Protein AF-A0AAU0UTW0-F1 (afdb_monomer_lite)

Organism: NCBI:txid3039180

Foldseek 3Di:
DDPVVVVVVVVVVVVVVVVVVVQQDQPPVRDHGDDQDVLNVDDPVVVCVVVVDDPDDDDPLVDQDEPVVLVVDDLVVNLVSLLSVVVVHDLVVNCVRNVHDSVVNVVSCVVSVPDDDPPDDPPPPPDDDDDDDDDDPDDDDDDDDDDDPVVVVVVVVVVVVVDDPPDDDDDDDDDDDDPDD

pLDDT: mean 76.15, std 16.07, range [36.94, 94.69]

Radius of gyration: 33.76 Å; chains: 1; bounding box: 86×55×68 Å

Structure (mmCIF, N/CA/C/O backbone):
data_AF-A0AAU0UTW0-F1
#
_entry.id   AF-A0AAU0UTW0-F1
#
loop_
_atom_site.group_PDB
_atom_site.id
_atom_site.type_symbol
_atom_site.label_atom_id
_atom_site.label_alt_id
_atom_site.label_comp_id
_atom_site.label_asym_id
_atom_site.label_entity_id
_atom_site.label_seq_id
_atom_site.pdbx_PDB_ins_code
_atom_site.Cartn_x
_atom_site.Cartn_y
_atom_site.Cartn_z
_atom_site.occupancy
_atom_site.B_iso_or_equiv
_atom_site.auth_seq_id
_atom_site.auth_comp_id
_atom_site.auth_asym_id
_atom_site.auth_atom_id
_atom_site.pdbx_PDB_model_num
ATOM 1 N N . MET A 1 1 ? -34.713 36.778 8.017 1.00 54.28 1 MET A N 1
ATOM 2 C CA . MET A 1 1 ? -33.817 35.599 7.998 1.00 54.28 1 MET A CA 1
ATOM 3 C C . MET A 1 1 ? -34.245 34.704 6.848 1.00 54.28 1 MET A C 1
ATOM 5 O O . MET A 1 1 ? -35.444 34.527 6.689 1.00 54.28 1 MET A O 1
ATOM 9 N N . ASN A 1 2 ? -33.304 34.185 6.053 1.00 85.81 2 ASN A N 1
ATOM 10 C CA . ASN A 1 2 ? -33.604 33.219 4.990 1.00 85.81 2 ASN A CA 1
ATOM 11 C C . ASN A 1 2 ? -34.087 31.892 5.595 1.00 85.81 2 ASN A C 1
ATOM 13 O O . ASN A 1 2 ? -33.495 31.402 6.556 1.00 85.81 2 ASN A O 1
ATOM 17 N N . GLU A 1 3 ? -35.125 31.301 5.005 1.00 88.44 3 GLU A N 1
ATOM 18 C CA . GLU A 1 3 ? -35.745 30.040 5.442 1.00 88.44 3 GLU A CA 1
ATOM 19 C C . GLU A 1 3 ? -34.727 28.892 5.557 1.00 88.44 3 GLU A C 1
ATOM 21 O O . GLU A 1 3 ? -34.717 28.146 6.534 1.00 88.44 3 GLU A O 1
ATOM 26 N N . VAL A 1 4 ? -33.772 28.836 4.625 1.00 86.38 4 VAL A N 1
ATOM 27 C CA . VAL A 1 4 ? -32.667 27.862 4.621 1.00 86.38 4 VAL A CA 1
ATOM 28 C C . VAL A 1 4 ? -31.796 27.973 5.875 1.00 86.38 4 VAL A C 1
ATOM 30 O O . VAL A 1 4 ? -31.405 26.966 6.463 1.00 86.38 4 VAL A O 1
ATOM 33 N N . GLN A 1 5 ? -31.502 29.198 6.310 1.00 88.44 5 GLN A N 1
ATOM 34 C CA . GLN A 1 5 ? -30.647 29.440 7.469 1.00 88.44 5 GLN A CA 1
ATOM 35 C C . GLN A 1 5 ? -31.369 29.094 8.774 1.00 88.44 5 GLN A C 1
ATOM 37 O O . GLN A 1 5 ? -30.766 28.519 9.676 1.00 88.44 5 GLN A O 1
ATOM 42 N N . TYR A 1 6 ? -32.677 29.355 8.833 1.00 92.94 6 TYR A N 1
ATOM 43 C CA . TYR A 1 6 ? -33.523 28.936 9.946 1.00 92.94 6 TYR A CA 1
ATOM 44 C C . TYR A 1 6 ? -33.561 27.407 10.085 1.00 92.94 6 TYR A C 1
ATOM 46 O O . TYR A 1 6 ? -33.293 26.890 11.168 1.00 92.94 6 TYR A O 1
ATOM 54 N N . ILE A 1 7 ? -33.809 26.680 8.990 1.00 90.44 7 ILE A N 1
ATOM 55 C CA . ILE A 1 7 ? -33.834 25.207 8.987 1.00 90.44 7 ILE A CA 1
ATOM 56 C C . ILE A 1 7 ? -32.478 24.632 9.421 1.00 90.44 7 ILE A C 1
ATOM 58 O O . ILE A 1 7 ? -32.428 23.716 10.241 1.00 90.44 7 ILE A O 1
ATOM 62 N N . PHE A 1 8 ? -31.372 25.192 8.927 1.00 92.25 8 PHE A N 1
ATOM 63 C CA . PHE A 1 8 ? -30.024 24.754 9.293 1.00 92.25 8 PHE A CA 1
ATOM 64 C C . PHE A 1 8 ? -29.712 24.972 10.783 1.00 92.25 8 PHE A C 1
ATOM 66 O O . PHE A 1 8 ? -29.188 24.083 11.456 1.00 92.25 8 PHE A O 1
ATOM 73 N N . GLU A 1 9 ? -30.066 26.135 11.333 1.00 94.31 9 GLU A N 1
ATOM 74 C CA . GLU A 1 9 ? -29.887 26.417 12.759 1.00 94.31 9 GLU A CA 1
ATOM 75 C C . GLU A 1 9 ? -30.775 25.535 13.646 1.00 94.31 9 GLU A C 1
ATOM 77 O O . GLU A 1 9 ? -30.350 25.137 14.737 1.00 94.31 9 GLU A O 1
ATOM 82 N N . GLN A 1 10 ? -31.985 25.209 13.184 1.00 93.00 10 GLN A N 1
ATOM 83 C CA . GLN A 1 10 ? -32.892 24.277 13.851 1.00 93.00 10 GLN A CA 1
ATOM 84 C C . GLN A 1 10 ? -32.281 22.870 13.910 1.00 93.00 10 GLN A C 1
ATOM 86 O O . GLN A 1 10 ? -32.191 22.288 14.989 1.00 93.00 10 GLN A O 1
ATOM 91 N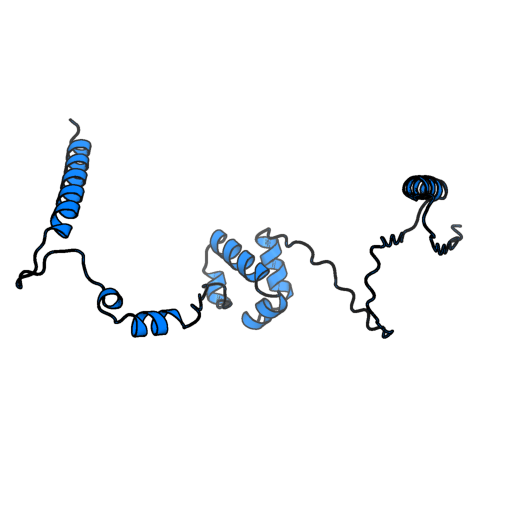 N . ASP A 1 11 ? -31.757 22.372 12.788 1.00 93.19 11 ASP A N 1
ATOM 92 C CA . ASP A 1 11 ? -31.128 21.049 12.695 1.00 93.19 11 ASP A CA 1
ATOM 93 C C . ASP A 1 11 ? -29.876 20.945 13.587 1.00 93.19 11 ASP A C 1
ATOM 95 O O . ASP A 1 11 ? -29.670 19.955 14.293 1.00 93.19 11 ASP A O 1
ATOM 99 N N . ILE A 1 12 ? -29.061 22.005 13.659 1.00 93.50 12 ILE A N 1
ATOM 100 C CA . ILE A 1 12 ? -27.927 22.071 14.597 1.00 93.50 12 ILE A CA 1
ATOM 101 C C . ILE A 1 12 ? -28.408 22.009 16.051 1.00 93.50 12 ILE A C 1
ATOM 103 O O . ILE A 1 12 ? -27.808 21.303 16.871 1.00 93.50 12 ILE A O 1
ATOM 107 N N . LYS A 1 13 ? -29.456 22.766 16.399 1.00 90.31 13 LYS A N 1
ATOM 108 C CA . LYS A 1 13 ? -30.022 22.780 17.757 1.00 90.31 13 LYS A CA 1
ATOM 109 C C . LYS A 1 13 ? -30.569 21.407 18.137 1.00 90.31 13 LYS A C 1
ATOM 111 O O . LYS A 1 13 ? -30.288 20.940 19.243 1.00 90.31 13 LYS A O 1
ATOM 116 N N . ASP A 1 14 ? -31.263 20.740 17.224 1.00 88.00 14 ASP A N 1
ATOM 117 C CA . ASP A 1 14 ? -31.829 19.415 17.457 1.00 88.00 14 ASP A CA 1
ATOM 118 C C . ASP A 1 14 ? -30.742 18.347 17.582 1.00 88.00 14 ASP A C 1
ATOM 120 O O . ASP A 1 14 ? -30.748 17.595 18.557 1.00 88.00 14 ASP A O 1
ATOM 124 N N . LYS A 1 15 ? -29.726 18.338 16.712 1.00 87.69 15 LYS A N 1
ATOM 125 C CA . LYS A 1 15 ? -28.569 17.430 16.835 1.00 87.69 15 LYS A CA 1
ATOM 126 C C . LYS A 1 15 ? -27.833 17.600 18.162 1.00 87.69 15 LYS A C 1
ATOM 128 O O . LYS A 1 15 ? -27.505 16.607 18.814 1.00 87.69 15 LYS A O 1
ATOM 133 N N . LYS A 1 16 ? -27.619 18.844 18.605 1.00 87.12 16 LYS A N 1
ATOM 134 C CA . LYS A 1 16 ? -27.018 19.135 19.918 1.00 87.12 16 LYS A CA 1
ATOM 135 C C . LYS A 1 16 ? -27.903 18.642 21.061 1.00 87.12 16 LYS A C 1
ATOM 137 O O . LYS A 1 16 ? -27.402 17.989 21.970 1.00 87.12 16 LYS A O 1
ATOM 142 N N . ARG A 1 17 ? -29.215 18.899 21.011 1.00 80.75 17 ARG A N 1
ATOM 143 C CA . ARG A 1 17 ? -30.176 18.462 22.039 1.00 80.75 17 ARG A CA 1
ATOM 144 C C . ARG A 1 17 ? -30.271 16.937 22.125 1.00 80.75 17 ARG A C 1
ATOM 146 O O . ARG A 1 17 ? -30.254 16.395 23.229 1.00 80.75 17 ARG A O 1
ATOM 153 N N . ILE A 1 18 ? -30.331 16.253 20.983 1.00 75.69 18 ILE A N 1
ATOM 154 C CA . ILE A 1 18 ? -30.323 14.789 20.896 1.00 75.69 18 ILE A CA 1
ATOM 155 C C . ILE A 1 18 ? -29.023 14.248 21.498 1.00 75.69 18 ILE A C 1
ATOM 157 O O . ILE A 1 18 ? -29.082 13.373 22.359 1.00 75.69 18 ILE A O 1
ATOM 161 N N . GLY A 1 19 ? -27.869 14.813 21.126 1.00 71.88 19 GLY A N 1
ATOM 162 C CA . GLY A 1 19 ? -26.566 14.429 21.674 1.00 71.88 19 GLY A CA 1
ATOM 163 C C . GLY A 1 19 ? -26.495 14.559 23.197 1.00 71.88 19 GLY A C 1
ATOM 164 O O . GLY A 1 19 ? -26.111 13.609 23.873 1.00 71.88 19 GLY A O 1
ATOM 165 N N . THR A 1 20 ? -26.941 15.685 23.759 1.00 71.31 20 THR A N 1
ATOM 166 C CA . THR A 1 20 ? -26.938 15.915 25.215 1.00 71.31 20 THR A CA 1
ATOM 167 C C . THR A 1 20 ? -27.890 14.973 25.959 1.00 71.31 20 THR A C 1
ATOM 169 O O . THR A 1 20 ? -27.550 14.470 27.028 1.00 71.31 20 THR A O 1
ATOM 172 N N . GLY A 1 21 ? -29.070 14.694 25.395 1.00 65.75 21 GLY A N 1
ATOM 173 C CA . GLY A 1 21 ? -30.079 13.833 26.019 1.00 65.75 21 GLY A CA 1
ATOM 174 C C . GLY A 1 21 ? -29.723 12.344 26.021 1.00 65.75 21 GLY A C 1
ATOM 175 O O . GLY A 1 21 ? -30.226 11.598 26.854 1.00 65.75 21 GLY A O 1
ATOM 176 N N . VAL A 1 22 ? -28.855 11.882 25.119 1.00 66.12 22 VAL A N 1
ATOM 177 C CA . VAL A 1 22 ? -28.447 10.466 25.053 1.00 66.12 22 VAL A CA 1
ATOM 178 C C . VAL A 1 22 ? -27.628 10.050 26.280 1.00 66.12 22 VAL A C 1
ATOM 180 O O . VAL A 1 22 ? -27.794 8.931 26.758 1.00 66.12 22 VAL A O 1
ATOM 183 N N . PHE A 1 23 ? -26.815 10.947 26.845 1.00 60.75 23 PHE A N 1
ATOM 184 C CA . PHE A 1 23 ? -25.984 10.648 28.021 1.00 60.75 23 PHE A CA 1
ATOM 185 C C . PHE A 1 23 ? -26.760 10.633 29.348 1.00 60.75 23 PHE A C 1
ATOM 187 O O . PHE A 1 23 ? -26.271 10.078 30.331 1.00 60.75 23 PHE A O 1
ATOM 194 N N . SER A 1 24 ? -27.963 11.218 29.384 1.00 62.31 24 SER A N 1
ATOM 195 C CA . SER A 1 24 ? -28.831 11.290 30.569 1.00 62.31 24 SER A CA 1
ATOM 196 C C . SER A 1 24 ? -30.007 10.306 30.541 1.00 62.31 24 SER A C 1
ATOM 198 O O . SER A 1 24 ? -30.801 10.275 31.480 1.00 62.31 24 SER A O 1
ATOM 200 N N . LYS A 1 25 ? -30.133 9.468 29.500 1.00 64.56 25 LYS A N 1
ATOM 201 C CA . LYS A 1 25 ? -31.176 8.435 29.431 1.00 64.56 25 LYS A CA 1
ATOM 202 C C . LYS A 1 25 ? -30.889 7.303 30.417 1.00 64.56 25 LYS A C 1
ATOM 204 O O . LYS A 1 25 ? -30.069 6.424 30.170 1.00 64.56 25 LYS A O 1
ATOM 209 N N . THR A 1 26 ? -31.628 7.302 31.518 1.00 62.88 26 THR A N 1
ATOM 210 C CA . THR A 1 26 ? -31.692 6.195 32.472 1.00 62.88 26 THR A CA 1
ATOM 211 C C . THR A 1 26 ? -32.552 5.065 31.903 1.00 62.88 26 THR A C 1
ATOM 213 O O . THR A 1 26 ? -33.699 5.283 31.511 1.00 62.88 26 THR A O 1
ATOM 216 N N . GLY A 1 27 ? -32.021 3.841 31.841 1.00 67.62 27 GLY A N 1
ATOM 217 C CA . GLY A 1 27 ? -32.816 2.676 31.429 1.00 67.62 27 GLY A CA 1
ATOM 218 C C . GLY A 1 27 ? -33.960 2.380 32.413 1.00 67.62 27 GLY A C 1
ATOM 219 O O . GLY A 1 27 ? -33.896 2.784 33.570 1.00 67.62 27 GLY A O 1
ATOM 220 N N . LYS A 1 28 ? -34.978 1.598 32.007 1.00 66.94 28 LYS A N 1
ATOM 221 C CA . LYS A 1 28 ? -36.143 1.215 32.854 1.00 66.94 28 LYS A CA 1
ATOM 222 C C . LYS A 1 28 ? -35.787 0.670 34.251 1.00 66.94 28 LYS A C 1
ATOM 224 O O . LYS A 1 28 ? -36.618 0.721 35.146 1.00 66.94 28 LYS A O 1
ATOM 229 N N . LYS A 1 29 ? -34.577 0.130 34.430 1.00 69.31 29 LYS A N 1
ATOM 230 C CA . LYS A 1 29 ? -34.062 -0.416 35.698 1.00 69.31 29 LYS A CA 1
ATOM 231 C C . LY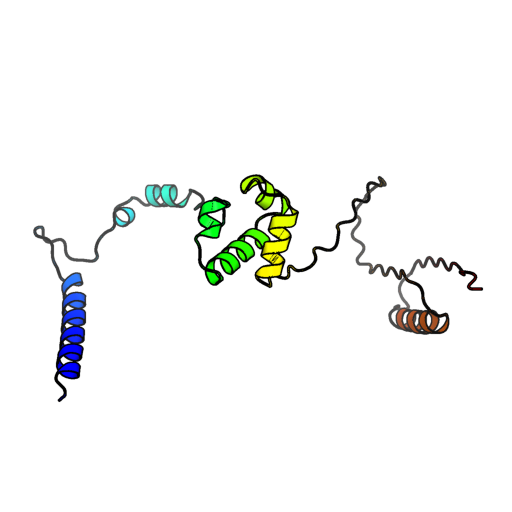S A 1 29 ? -33.180 0.557 36.501 1.00 69.31 29 LYS A C 1
ATOM 233 O O . LYS A 1 29 ? -32.518 0.125 37.433 1.00 69.31 29 LYS A O 1
ATOM 238 N N . GLY A 1 30 ? -33.115 1.839 36.141 1.00 66.06 30 GLY A N 1
ATOM 239 C CA . GLY A 1 30 ? -32.331 2.820 36.900 1.00 66.06 30 GLY A CA 1
ATOM 240 C C . GLY A 1 30 ? -30.828 2.824 36.601 1.00 66.06 30 GLY A C 1
ATOM 241 O O . GLY A 1 30 ? -30.084 3.516 37.285 1.00 66.06 30 GLY A O 1
ATOM 242 N N . TYR A 1 31 ? -30.352 2.091 35.585 1.00 61.31 31 TYR A N 1
ATOM 243 C CA . TYR A 1 31 ? -28.953 2.193 35.156 1.00 61.31 31 TYR A CA 1
ATOM 244 C C . TYR A 1 31 ? -28.713 3.575 34.538 1.00 61.31 31 TYR A C 1
ATOM 246 O O . TYR A 1 31 ? -29.215 3.872 33.452 1.00 61.31 31 TYR A O 1
ATOM 254 N N . VAL A 1 32 ? -27.973 4.414 35.263 1.00 63.31 32 VAL A N 1
ATOM 255 C CA . VAL A 1 32 ? -27.499 5.735 34.836 1.00 63.31 32 VAL A CA 1
ATOM 256 C C . VAL A 1 32 ? -26.016 5.618 34.481 1.00 63.31 32 VAL A C 1
ATOM 258 O O . VAL A 1 32 ? -25.253 5.002 35.227 1.00 63.31 32 VAL A O 1
ATOM 261 N N . GLY A 1 33 ? -25.590 6.200 33.358 1.00 67.06 33 GLY A N 1
ATOM 262 C CA . GLY A 1 33 ? -24.175 6.297 32.990 1.00 67.06 33 GLY A CA 1
ATOM 263 C C . GLY A 1 33 ? -23.867 5.916 31.543 1.00 67.06 33 GLY A C 1
ATOM 264 O O . GLY A 1 33 ? -24.756 5.608 30.752 1.00 67.06 33 GLY A O 1
ATOM 265 N N . LYS A 1 34 ? -22.573 5.955 31.201 1.00 68.31 34 LYS A N 1
ATOM 266 C CA . LYS A 1 34 ? -22.060 5.605 29.868 1.00 68.31 34 LYS A CA 1
ATOM 267 C C . LYS A 1 34 ? -22.504 4.201 29.439 1.00 68.31 34 LYS A C 1
ATOM 269 O O . LYS A 1 34 ? -22.548 3.284 30.261 1.00 68.31 34 LYS A O 1
ATOM 274 N N . MET A 1 35 ? -22.781 4.042 28.144 1.00 72.31 35 MET A N 1
ATOM 275 C CA . MET A 1 35 ? -23.052 2.745 27.520 1.00 72.31 35 MET A CA 1
ATOM 276 C C . MET A 1 35 ? -21.886 1.802 27.833 1.00 72.31 35 MET A C 1
ATOM 278 O O . MET A 1 35 ? -20.744 2.092 27.480 1.00 72.31 35 MET A O 1
ATOM 282 N N . ARG A 1 36 ? -22.158 0.728 28.582 1.00 75.31 36 ARG A N 1
ATOM 283 C CA . ARG A 1 36 ? -21.157 -0.304 28.856 1.00 75.31 36 ARG A CA 1
ATOM 284 C C . ARG A 1 36 ? -21.138 -1.259 27.681 1.00 75.31 36 ARG A C 1
ATOM 286 O O . ARG A 1 36 ? -22.143 -1.904 27.386 1.00 75.31 36 ARG A O 1
ATOM 293 N N . THR A 1 37 ? -19.991 -1.348 27.032 1.00 85.19 37 THR A N 1
ATOM 294 C CA . THR A 1 37 ? -19.751 -2.367 26.018 1.00 85.19 37 THR A CA 1
ATOM 295 C C . THR A 1 37 ? -19.519 -3.720 26.702 1.00 85.19 37 THR A C 1
ATOM 297 O O . THR A 1 37 ? -19.141 -3.754 27.877 1.00 85.19 37 THR A O 1
ATOM 300 N N . PRO A 1 38 ? -19.702 -4.856 26.007 1.00 88.12 38 PRO A N 1
ATOM 301 C CA . PRO A 1 38 ? -19.346 -6.167 26.554 1.00 88.12 38 PRO A CA 1
ATOM 302 C C . PRO A 1 38 ? -17.907 -6.218 27.086 1.00 88.12 38 PRO A C 1
ATOM 304 O O . PRO A 1 38 ? -17.663 -6.796 28.140 1.00 88.12 38 PRO A O 1
ATOM 307 N N . TYR A 1 39 ? -16.980 -5.511 26.430 1.00 89.44 39 TYR A N 1
ATOM 308 C CA . TYR A 1 39 ? -15.600 -5.366 26.887 1.00 89.44 39 TYR A CA 1
ATOM 309 C C . TYR A 1 39 ? -15.505 -4.705 28.270 1.00 89.44 39 TYR A C 1
ATOM 311 O O . TYR A 1 39 ? -14.715 -5.135 29.104 1.00 89.44 39 TYR A O 1
ATOM 319 N N . ASP A 1 40 ? -16.330 -3.701 28.577 1.00 87.19 40 ASP A N 1
ATOM 320 C CA . ASP A 1 40 ? -16.326 -3.041 29.890 1.00 87.19 40 ASP A CA 1
ATOM 321 C C . ASP A 1 40 ? -16.776 -3.967 31.026 1.00 87.19 40 ASP A C 1
ATOM 323 O O . ASP A 1 40 ? -16.346 -3.782 32.167 1.00 87.19 40 ASP A O 1
ATOM 327 N N . LEU A 1 41 ? -17.619 -4.953 30.709 1.00 89.50 41 LEU A N 1
ATOM 328 C CA . LEU A 1 41 ? -18.166 -5.931 31.651 1.00 89.50 41 LEU A CA 1
ATOM 329 C C . LEU A 1 41 ? -17.240 -7.136 31.886 1.00 89.50 41 LEU A C 1
ATOM 331 O O . LEU A 1 41 ? -17.458 -7.867 32.847 1.00 89.50 41 LEU A O 1
ATOM 335 N N . MET A 1 42 ? -16.207 -7.319 31.058 1.00 92.25 42 MET A N 1
ATOM 336 C CA . MET A 1 42 ? -15.231 -8.405 31.196 1.00 92.25 42 MET A CA 1
ATOM 337 C C . MET A 1 42 ? -14.276 -8.205 32.380 1.00 92.25 42 MET A C 1
ATOM 339 O O . MET A 1 42 ? -13.884 -7.077 32.720 1.00 92.25 42 MET A O 1
ATOM 343 N N . SER A 1 43 ? -13.833 -9.319 32.965 1.00 93.19 43 SER A N 1
ATOM 344 C CA . SER A 1 43 ? -12.802 -9.340 34.004 1.00 93.19 43 SER A CA 1
ATOM 345 C C . SER A 1 43 ? -11.438 -8.896 33.457 1.00 93.19 43 SER A C 1
ATOM 347 O O . SER A 1 43 ? -11.169 -8.926 32.254 1.00 93.19 43 SER A O 1
ATOM 349 N N . ALA A 1 44 ? -10.523 -8.488 34.342 1.00 91.62 44 ALA A N 1
ATOM 350 C CA . ALA A 1 44 ? -9.173 -8.094 33.929 1.00 91.62 44 ALA A CA 1
ATOM 351 C C . ALA A 1 44 ? -8.404 -9.235 33.229 1.00 91.62 44 ALA A C 1
ATOM 353 O O . ALA A 1 44 ? -7.574 -8.969 32.359 1.00 91.62 44 ALA A O 1
ATOM 354 N N . GLN A 1 45 ? -8.686 -10.494 33.586 1.00 91.12 45 GLN A N 1
ATOM 355 C CA . GLN A 1 45 ? -8.072 -11.673 32.969 1.00 91.12 45 GLN A CA 1
ATOM 356 C C . GLN A 1 45 ? -8.608 -11.913 31.552 1.00 91.12 45 GLN A C 1
ATOM 358 O O . GLN A 1 45 ? -7.819 -12.109 30.630 1.00 91.12 45 GLN A O 1
ATOM 363 N N . GLU A 1 46 ? -9.923 -11.803 31.357 1.00 89.94 46 GLU A N 1
ATOM 364 C CA . GLU A 1 46 ? -10.577 -11.926 30.045 1.00 89.94 46 GLU A CA 1
ATOM 365 C C . GLU A 1 46 ? -10.114 -10.830 29.081 1.00 89.94 46 GLU A C 1
ATOM 367 O O . GLU A 1 46 ? -9.773 -11.111 27.935 1.00 89.94 46 GLU A O 1
ATOM 372 N N . LYS A 1 47 ? -10.003 -9.585 29.564 1.00 92.06 47 LYS A N 1
ATOM 373 C CA . LYS A 1 47 ? -9.454 -8.469 28.777 1.00 92.06 47 LYS A CA 1
ATOM 374 C C . LYS A 1 47 ? -8.031 -8.753 28.312 1.00 92.06 47 LYS A C 1
ATOM 376 O O . LYS A 1 47 ? -7.694 -8.485 27.163 1.00 92.06 47 LYS A O 1
ATOM 381 N N . ARG A 1 48 ? -7.189 -9.304 29.192 1.00 87.94 48 ARG A N 1
ATOM 382 C CA . ARG A 1 48 ? -5.823 -9.697 28.827 1.00 87.94 48 ARG A CA 1
ATOM 383 C C . ARG A 1 48 ? -5.834 -10.797 27.779 1.00 87.94 48 ARG A C 1
ATOM 385 O O . ARG A 1 48 ? -5.148 -10.625 26.785 1.00 87.94 48 ARG A O 1
ATOM 392 N N . GLN A 1 49 ? -6.624 -11.859 27.941 1.00 88.38 49 GLN A N 1
ATOM 393 C CA . GLN A 1 49 ? -6.732 -12.926 26.935 1.00 88.38 49 GLN A CA 1
ATOM 394 C C . GLN A 1 49 ? -7.172 -12.389 25.570 1.00 88.38 49 GLN A C 1
ATOM 396 O O . GLN A 1 49 ? -6.546 -12.701 24.560 1.00 88.38 49 GLN A O 1
ATOM 401 N N . LEU A 1 50 ? -8.181 -11.517 25.545 1.00 84.38 50 LEU A N 1
ATOM 402 C CA . LEU A 1 50 ? -8.692 -10.918 24.314 1.00 84.38 50 LEU A CA 1
ATOM 403 C C . LEU A 1 50 ? -7.639 -10.034 23.622 1.00 84.38 50 LEU A C 1
ATOM 405 O O . LEU A 1 50 ? -7.511 -10.075 22.403 1.00 84.38 50 LEU A O 1
ATOM 409 N N . ASN A 1 51 ? -6.825 -9.318 24.405 1.00 83.25 51 ASN A N 1
ATOM 410 C CA . ASN A 1 51 ? -5.734 -8.470 23.910 1.00 83.25 51 ASN A CA 1
ATOM 411 C C . ASN A 1 51 ? -4.398 -9.216 23.701 1.00 83.25 51 ASN A C 1
ATOM 413 O O . ASN A 1 51 ? -3.447 -8.617 23.206 1.00 83.25 51 ASN A O 1
ATOM 417 N N . THR A 1 52 ? -4.287 -10.488 24.105 1.00 80.81 52 THR A N 1
ATOM 418 C CA . THR A 1 52 ? -3.050 -11.287 23.966 1.00 80.81 52 THR A CA 1
ATOM 419 C C . THR A 1 52 ? -2.850 -11.732 22.521 1.00 80.81 52 THR A C 1
ATOM 421 O O . THR A 1 52 ? -1.718 -11.860 22.052 1.00 80.81 52 THR A O 1
ATOM 424 N N . ASN A 1 53 ? -3.947 -11.956 21.797 1.00 77.62 53 ASN A N 1
ATOM 425 C CA . ASN A 1 53 ? -3.887 -12.353 20.400 1.00 77.62 53 ASN A CA 1
ATOM 426 C C . ASN A 1 53 ? -3.324 -11.204 19.556 1.00 77.62 53 ASN A C 1
ATOM 428 O O . ASN A 1 53 ? -3.779 -10.064 19.651 1.00 77.62 53 ASN A O 1
ATOM 432 N N . LYS A 1 54 ? -2.337 -11.506 18.702 1.00 77.00 54 LYS A N 1
ATOM 433 C CA . LYS A 1 54 ? -1.836 -10.538 17.722 1.00 77.00 54 LYS A CA 1
ATOM 434 C C . LYS A 1 54 ? -3.004 -10.093 16.845 1.00 77.00 54 LYS A C 1
ATOM 436 O O . LYS A 1 54 ? -3.652 -10.926 16.215 1.00 77.00 54 LYS A O 1
ATOM 441 N N . VAL A 1 55 ? -3.254 -8.788 16.799 1.00 78.50 55 VAL A N 1
ATOM 442 C CA . VAL A 1 55 ? -4.238 -8.213 15.881 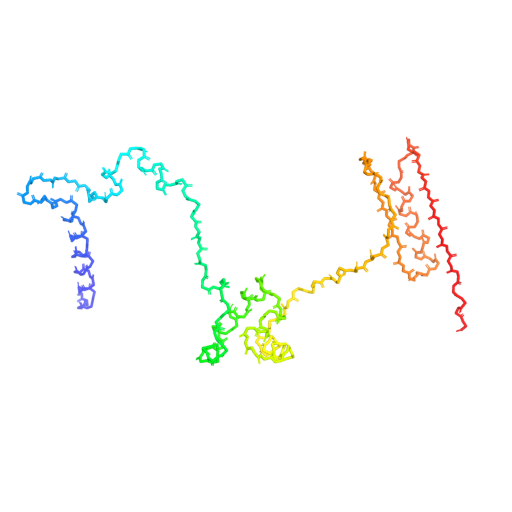1.00 78.50 55 VAL A CA 1
ATOM 443 C C . VAL A 1 55 ? -3.708 -8.408 14.462 1.00 78.50 55 VAL A C 1
ATOM 445 O O . VAL A 1 55 ? -2.747 -7.754 14.061 1.00 78.50 55 VAL A O 1
ATOM 448 N N . VAL A 1 56 ? -4.303 -9.341 13.719 1.00 74.44 56 VAL A N 1
ATOM 449 C CA . VAL A 1 56 ? -4.029 -9.511 12.290 1.00 74.44 56 VAL A CA 1
ATOM 450 C C . VAL A 1 56 ? -4.893 -8.504 11.549 1.00 74.44 56 VAL A C 1
ATOM 452 O O . VAL A 1 56 ? -6.117 -8.627 11.512 1.00 74.44 56 VAL A O 1
ATOM 455 N N . THR A 1 57 ? -4.266 -7.469 11.003 1.00 73.00 57 THR A N 1
ATOM 456 C CA . THR A 1 57 ? -4.941 -6.531 10.113 1.00 73.00 57 THR A CA 1
ATOM 457 C C . THR A 1 57 ? -4.878 -7.080 8.695 1.00 73.00 57 THR A C 1
ATOM 459 O O . THR A 1 57 ? -3.798 -7.293 8.155 1.00 73.00 57 THR A O 1
ATOM 462 N N . TYR A 1 58 ? -6.044 -7.315 8.097 1.00 71.25 58 TYR A N 1
ATOM 463 C CA . TYR A 1 58 ? -6.148 -7.660 6.683 1.00 71.25 58 TYR A CA 1
ATOM 464 C C . TYR A 1 58 ? -6.363 -6.372 5.892 1.00 71.25 58 TYR A C 1
ATOM 466 O O . TYR A 1 58 ? -7.339 -5.651 6.106 1.00 71.25 58 TYR A O 1
ATOM 474 N N . SER A 1 59 ? -5.436 -6.054 4.998 1.00 77.62 59 SER A N 1
ATOM 475 C CA . SER A 1 59 ? -5.633 -5.031 3.983 1.00 77.62 59 SER A CA 1
ATOM 476 C C . SER A 1 59 ? -6.352 -5.641 2.785 1.00 77.62 59 SER A C 1
ATOM 478 O O . SER A 1 59 ? -6.044 -6.756 2.373 1.00 77.62 59 SER A O 1
ATOM 480 N N . VAL A 1 60 ? -7.251 -4.882 2.154 1.00 75.19 60 VAL A N 1
ATOM 481 C CA . VAL A 1 60 ? -7.882 -5.277 0.877 1.00 75.19 60 VAL A CA 1
ATOM 482 C C . VAL A 1 60 ? -6.822 -5.574 -0.196 1.00 75.19 60 VAL A C 1
ATOM 484 O O . VAL A 1 60 ? -7.035 -6.398 -1.077 1.00 75.19 60 VAL A O 1
ATOM 487 N N . TYR A 1 61 ? -5.643 -4.957 -0.077 1.00 81.31 61 TYR A N 1
ATOM 488 C CA . TYR A 1 61 ? -4.524 -5.145 -0.996 1.00 81.31 61 TYR A CA 1
ATOM 489 C C . TYR A 1 61 ? -3.607 -6.329 -0.642 1.00 81.31 61 TYR A C 1
ATOM 491 O O . TYR A 1 61 ? -2.603 -6.528 -1.324 1.00 81.31 61 TYR A O 1
ATOM 499 N N . ASP A 1 62 ? -3.903 -7.096 0.414 1.00 81.81 62 ASP A N 1
ATOM 500 C CA . ASP A 1 62 ? -3.116 -8.282 0.794 1.00 81.81 62 ASP A CA 1
ATOM 501 C C . ASP A 1 62 ? -3.424 -9.496 -0.083 1.00 81.81 62 ASP A C 1
ATOM 503 O O . ASP A 1 62 ? -2.627 -10.430 -0.154 1.00 81.81 62 ASP A O 1
ATOM 507 N N . THR A 1 63 ? -4.562 -9.480 -0.775 1.00 88.25 63 THR A N 1
ATOM 508 C CA . THR A 1 63 ? -4.912 -10.473 -1.791 1.00 88.25 63 THR A CA 1
ATOM 509 C C . THR A 1 63 ? -5.079 -9.768 -3.132 1.00 88.25 63 THR A C 1
ATOM 511 O O . THR A 1 63 ? -5.627 -8.666 -3.208 1.00 88.25 63 THR A O 1
ATOM 514 N N . ILE A 1 64 ? -4.560 -10.383 -4.194 1.00 90.25 64 ILE A N 1
ATOM 515 C CA . ILE A 1 64 ? -4.715 -9.867 -5.554 1.00 90.25 64 ILE A CA 1
ATOM 516 C C . ILE A 1 64 ? -6.154 -10.153 -5.991 1.00 90.25 64 ILE A C 1
ATOM 518 O O . ILE A 1 64 ? -6.600 -11.296 -5.943 1.00 90.25 64 ILE A O 1
ATOM 522 N N . MET A 1 65 ? -6.890 -9.109 -6.370 1.00 91.69 65 MET A N 1
ATOM 523 C CA . MET A 1 65 ? -8.260 -9.233 -6.865 1.00 91.69 65 MET A CA 1
ATOM 524 C C . MET A 1 65 ? -8.299 -9.922 -8.231 1.00 91.69 65 MET A C 1
ATOM 526 O O . MET A 1 65 ? -7.292 -9.931 -8.944 1.00 91.69 65 MET A O 1
ATOM 530 N N . SER A 1 66 ? -9.466 -10.439 -8.624 1.00 93.00 66 SER A N 1
ATOM 531 C CA . SER A 1 66 ? -9.638 -11.043 -9.947 1.00 93.00 66 SER A CA 1
ATOM 532 C C . SER A 1 66 ? -9.360 -10.036 -11.065 1.00 93.00 66 SER A C 1
ATOM 534 O O . SER A 1 66 ? -9.596 -8.832 -10.934 1.00 93.00 66 SER A O 1
ATOM 536 N N . TYR A 1 67 ? -8.868 -10.540 -12.194 1.00 91.56 67 TYR A N 1
ATOM 537 C CA . TYR A 1 67 ? -8.573 -9.713 -13.358 1.00 91.56 67 TYR A CA 1
ATOM 538 C C . TYR A 1 67 ? -9.831 -9.055 -13.945 1.00 91.56 67 TYR A C 1
ATOM 540 O O . TYR A 1 67 ? -9.767 -7.920 -14.422 1.00 91.56 67 TYR A O 1
ATOM 548 N N . ASP A 1 68 ? -10.972 -9.742 -13.883 1.00 92.31 68 ASP A N 1
ATOM 549 C CA . ASP A 1 68 ? -12.239 -9.209 -14.385 1.00 92.31 68 ASP A CA 1
ATOM 550 C C . ASP A 1 68 ? -12.720 -8.040 -13.525 1.00 92.31 68 ASP A C 1
ATOM 552 O O . ASP A 1 68 ? -13.025 -6.974 -14.061 1.00 92.31 68 ASP A O 1
ATOM 556 N N . ASP A 1 69 ? -12.651 -8.180 -12.200 1.00 91.62 69 ASP A N 1
ATOM 557 C CA . ASP A 1 69 ? -12.985 -7.101 -11.269 1.00 91.62 69 ASP A CA 1
ATOM 558 C C . ASP A 1 69 ? -12.069 -5.892 -11.493 1.00 91.62 69 ASP A C 1
ATOM 560 O O . ASP A 1 69 ? -12.544 -4.761 -11.593 1.00 91.62 69 ASP A O 1
ATOM 564 N N . PHE A 1 70 ? -10.765 -6.124 -11.687 1.00 91.31 70 PHE A N 1
ATOM 565 C CA . PHE A 1 70 ? -9.800 -5.058 -11.962 1.00 91.31 70 PHE A CA 1
ATOM 566 C C . PHE A 1 70 ? -10.148 -4.241 -13.216 1.00 91.31 70 PHE A C 1
ATOM 568 O O . PHE A 1 70 ? -9.920 -3.032 -13.247 1.00 91.31 70 PHE A O 1
ATOM 575 N N . LYS A 1 71 ? -10.719 -4.860 -14.257 1.00 90.38 71 LYS A N 1
ATOM 576 C CA . LYS A 1 71 ? -11.119 -4.146 -15.481 1.00 90.38 71 LYS A CA 1
ATOM 577 C C . LYS A 1 71 ? -12.337 -3.256 -15.295 1.00 90.38 71 LYS A C 1
ATOM 579 O O . LYS A 1 71 ? -12.435 -2.260 -16.008 1.00 90.38 71 LYS A O 1
ATOM 584 N N . THR A 1 72 ? -13.251 -3.636 -14.404 1.00 94.69 72 THR A N 1
ATOM 585 C CA . THR A 1 72 ? -14.503 -2.897 -14.176 1.00 94.69 72 THR A CA 1
ATOM 586 C C . THR A 1 72 ? -14.290 -1.582 -13.432 1.00 94.69 72 THR A C 1
ATOM 588 O O . THR A 1 72 ? -15.126 -0.688 -13.522 1.00 94.69 72 THR A O 1
ATOM 591 N N . LEU A 1 73 ? -13.163 -1.457 -12.730 1.00 92.06 73 LEU A N 1
ATOM 592 C CA . LEU A 1 73 ? -12.802 -0.276 -11.958 1.00 92.06 73 LEU A CA 1
ATOM 593 C C . LEU A 1 73 ? -12.431 0.925 -12.832 1.00 92.06 73 LEU A C 1
ATOM 595 O O . LEU A 1 73 ? -11.918 0.788 -13.949 1.00 92.06 73 LEU A O 1
ATOM 599 N N . ASP A 1 74 ? -12.614 2.112 -12.255 1.00 93.94 74 ASP A N 1
ATOM 600 C CA . ASP A 1 74 ? -12.198 3.370 -12.866 1.00 93.94 74 ASP A CA 1
ATOM 601 C C . ASP A 1 74 ? -10.665 3.474 -12.975 1.00 93.94 74 ASP A C 1
ATOM 603 O O . ASP A 1 74 ? -9.904 2.832 -12.246 1.00 93.94 74 ASP A O 1
ATOM 607 N N . GLU A 1 75 ? -10.174 4.298 -13.895 1.00 90.25 75 GLU A N 1
ATOM 608 C CA . GLU A 1 75 ? -8.747 4.501 -14.143 1.00 90.25 75 GLU A CA 1
ATOM 609 C C . GLU A 1 75 ? -7.977 4.945 -12.893 1.00 90.25 75 GLU A C 1
ATOM 611 O O . GLU A 1 75 ? -6.889 4.424 -12.619 1.00 90.25 75 GLU A O 1
ATOM 616 N N . LEU A 1 76 ? -8.563 5.828 -12.081 1.00 89.94 76 LEU A N 1
ATOM 617 C CA . LEU A 1 76 ? -7.960 6.282 -10.827 1.00 89.94 76 LEU A CA 1
ATOM 618 C C . LEU A 1 76 ? -7.812 5.139 -9.815 1.00 89.94 76 LEU A C 1
ATOM 620 O O . LEU A 1 76 ? -6.763 4.986 -9.180 1.00 89.94 76 LEU A O 1
ATOM 624 N N . GLU A 1 77 ? -8.842 4.306 -9.685 1.00 90.25 77 GLU A N 1
ATOM 625 C CA . GLU A 1 77 ? -8.841 3.170 -8.763 1.00 90.25 77 GLU A CA 1
ATOM 626 C C . GLU A 1 77 ? -7.877 2.080 -9.226 1.00 90.25 77 GLU A C 1
ATOM 628 O O . GLU A 1 77 ? -7.074 1.595 -8.424 1.00 90.25 77 GLU A O 1
ATOM 633 N N . ARG A 1 78 ? -7.863 1.768 -10.529 1.00 91.81 78 ARG A N 1
ATOM 634 C CA . ARG A 1 78 ? -6.902 0.836 -11.139 1.00 91.81 78 ARG A CA 1
ATOM 635 C C . ARG A 1 78 ? -5.467 1.267 -10.884 1.00 91.81 78 ARG A C 1
ATOM 637 O O . ARG A 1 78 ? -4.644 0.440 -10.497 1.00 91.81 78 ARG A O 1
ATOM 644 N N . THR A 1 79 ? -5.175 2.558 -11.032 1.00 91.81 79 THR A N 1
ATOM 645 C CA . THR A 1 79 ? -3.847 3.124 -10.755 1.00 91.81 79 THR A CA 1
ATOM 646 C C . THR A 1 79 ? -3.461 2.931 -9.294 1.00 91.81 79 THR A C 1
ATOM 648 O O . THR A 1 79 ? -2.371 2.443 -8.992 1.00 91.81 79 THR A O 1
ATOM 651 N N . ARG A 1 80 ? -4.369 3.260 -8.372 1.00 90.81 80 ARG A N 1
ATOM 652 C CA . ARG A 1 80 ? -4.136 3.136 -6.930 1.00 90.81 80 ARG A CA 1
ATOM 653 C C . ARG A 1 80 ? -3.911 1.686 -6.502 1.00 90.81 80 ARG A C 1
ATOM 655 O O . ARG A 1 80 ? -2.946 1.408 -5.792 1.00 90.81 80 ARG A O 1
ATOM 662 N N . ILE A 1 81 ? -4.777 0.774 -6.939 1.00 91.88 81 ILE A N 1
ATOM 663 C CA . ILE A 1 81 ? -4.690 -0.658 -6.629 1.00 91.88 81 ILE A CA 1
ATOM 664 C C . ILE A 1 81 ? -3.400 -1.242 -7.195 1.00 91.88 81 ILE A C 1
ATOM 666 O O . ILE A 1 81 ? -2.648 -1.891 -6.468 1.00 91.88 81 ILE A O 1
ATOM 670 N N . LEU A 1 82 ? -3.101 -0.967 -8.468 1.00 91.38 82 LEU A N 1
ATOM 671 C CA . LEU A 1 82 ? -1.900 -1.486 -9.109 1.00 91.38 82 LEU A CA 1
ATOM 672 C C . LEU A 1 82 ? -0.634 -0.948 -8.433 1.00 91.38 82 LEU A C 1
ATOM 674 O O . LEU A 1 82 ? 0.307 -1.711 -8.228 1.00 91.38 82 LEU A O 1
ATOM 678 N N . ALA A 1 83 ? -0.614 0.321 -8.016 1.00 91.00 83 ALA A N 1
ATOM 679 C CA . ALA A 1 83 ? 0.496 0.898 -7.260 1.00 91.00 83 ALA A CA 1
ATOM 680 C C . ALA A 1 83 ? 0.716 0.196 -5.908 1.00 91.00 83 ALA A C 1
ATOM 682 O O . ALA A 1 83 ? 1.861 -0.063 -5.535 1.00 91.00 83 ALA A O 1
ATOM 683 N N . GLU A 1 84 ? -0.350 -0.148 -5.182 1.00 90.88 84 GLU A N 1
ATOM 684 C CA . GLU A 1 84 ? -0.251 -0.903 -3.927 1.00 90.88 84 GLU A CA 1
ATOM 685 C C . GLU A 1 84 ? 0.195 -2.355 -4.156 1.00 90.88 84 GLU A C 1
ATOM 687 O O . GLU A 1 84 ? 1.085 -2.844 -3.455 1.00 90.88 84 GLU A O 1
ATOM 692 N N . TYR A 1 85 ? -0.325 -3.031 -5.184 1.00 92.00 85 TYR A N 1
ATOM 693 C CA . TYR A 1 85 ? 0.124 -4.377 -5.558 1.00 92.00 85 TYR A CA 1
ATOM 694 C C . TYR A 1 85 ? 1.593 -4.410 -5.945 1.00 92.00 85 TYR A C 1
ATOM 696 O O . TYR A 1 85 ? 2.320 -5.303 -5.526 1.00 92.00 85 TYR A O 1
ATOM 704 N N . LEU A 1 86 ? 2.054 -3.406 -6.677 1.00 89.69 86 LEU A N 1
ATOM 705 C CA . LEU A 1 86 ? 3.447 -3.247 -7.067 1.00 89.69 86 LEU A CA 1
ATOM 706 C C . LEU A 1 86 ? 4.399 -3.035 -5.877 1.00 89.69 86 LEU A C 1
ATOM 708 O O . LEU A 1 86 ? 5.581 -3.365 -5.987 1.00 89.69 86 LEU A O 1
ATOM 712 N N . LYS A 1 87 ? 3.917 -2.497 -4.749 1.00 89.81 87 LYS A N 1
ATOM 713 C CA . LYS A 1 87 ? 4.701 -2.383 -3.506 1.00 89.81 87 LYS A CA 1
ATOM 714 C C . LYS A 1 87 ? 4.795 -3.714 -2.756 1.00 89.81 87 LYS A C 1
ATOM 716 O O . LYS A 1 87 ? 5.817 -3.977 -2.129 1.00 89.81 87 LYS A O 1
ATOM 721 N N . ARG A 1 88 ? 3.734 -4.529 -2.791 1.00 88.88 88 ARG A N 1
ATOM 722 C CA . ARG A 1 88 ? 3.595 -5.756 -1.981 1.00 88.88 88 ARG A CA 1
ATOM 723 C C . ARG A 1 88 ? 4.026 -7.029 -2.709 1.00 88.88 88 ARG A C 1
ATOM 725 O O . ARG A 1 88 ? 4.560 -7.943 -2.085 1.00 88.88 88 ARG A O 1
ATOM 732 N N . PHE A 1 89 ? 3.800 -7.103 -4.017 1.00 90.38 89 PHE A N 1
ATOM 733 C CA . PHE A 1 89 ? 3.976 -8.306 -4.826 1.00 90.38 89 PHE A CA 1
ATOM 734 C C . PHE A 1 89 ? 4.918 -8.077 -6.004 1.00 90.38 89 PHE A C 1
ATOM 736 O O . PHE A 1 89 ? 5.065 -6.976 -6.533 1.00 90.38 89 PHE A O 1
ATOM 743 N N . SER A 1 90 ? 5.544 -9.164 -6.459 1.00 90.62 90 SER A N 1
ATOM 744 C CA . SER A 1 90 ? 6.297 -9.153 -7.708 1.00 90.62 90 SER A CA 1
ATOM 745 C C . SER A 1 90 ? 5.340 -9.163 -8.904 1.00 90.62 90 SER A C 1
ATOM 747 O O . SER A 1 90 ? 4.274 -9.779 -8.862 1.00 90.62 90 SER A O 1
ATOM 749 N N . ARG A 1 91 ? 5.750 -8.546 -10.020 1.00 89.00 91 ARG A N 1
ATOM 750 C CA . ARG A 1 91 ? 4.980 -8.579 -11.281 1.00 89.00 91 ARG A CA 1
ATOM 751 C C . ARG A 1 91 ? 4.679 -10.004 -11.749 1.00 89.00 91 ARG A C 1
ATOM 753 O O . ARG A 1 91 ? 3.635 -10.235 -12.342 1.00 89.00 91 ARG A O 1
ATOM 760 N N . LYS A 1 92 ? 5.581 -10.947 -11.448 1.00 90.38 92 LYS A N 1
ATOM 761 C CA . LYS A 1 92 ? 5.405 -12.369 -11.751 1.00 90.38 92 LYS A CA 1
ATOM 762 C C . LYS A 1 92 ? 4.219 -12.958 -10.982 1.00 90.38 92 LYS A C 1
ATOM 764 O O . LYS A 1 92 ? 3.354 -13.567 -11.596 1.00 90.38 92 LYS A O 1
ATOM 769 N N . LYS A 1 93 ? 4.129 -12.689 -9.676 1.00 92.06 93 LYS A N 1
ATOM 770 C CA . LYS A 1 93 ? 2.999 -13.140 -8.856 1.00 92.06 93 LYS A CA 1
ATOM 771 C C . LYS A 1 93 ? 1.678 -12.530 -9.331 1.00 92.06 93 LYS A C 1
ATOM 773 O O . LYS A 1 93 ? 0.691 -13.235 -9.455 1.00 92.06 93 LYS A O 1
ATOM 778 N N . ILE A 1 94 ? 1.680 -11.238 -9.668 1.00 92.62 94 ILE A N 1
ATOM 779 C CA . ILE A 1 94 ? 0.496 -10.561 -10.227 1.00 92.62 94 ILE A CA 1
ATOM 780 C C . ILE A 1 94 ? 0.070 -11.213 -11.550 1.00 92.62 94 ILE A C 1
ATOM 782 O O . ILE A 1 94 ? -1.111 -11.455 -11.763 1.00 92.62 94 ILE A O 1
ATOM 786 N N . SER A 1 95 ? 1.026 -11.536 -12.427 1.00 94.25 95 SER A N 1
ATOM 787 C CA . SER A 1 95 ? 0.720 -12.207 -13.693 1.00 94.25 95 SER A CA 1
ATOM 788 C C . SER A 1 95 ? 0.193 -13.631 -13.511 1.00 94.25 95 SER A C 1
ATOM 790 O O . S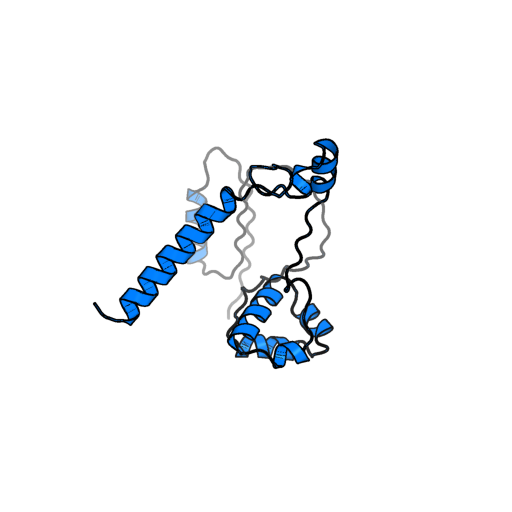ER A 1 95 ? -0.698 -14.032 -14.252 1.00 94.25 95 SER A O 1
ATOM 792 N N . GLU A 1 96 ? 0.715 -14.366 -12.524 1.00 94.44 96 GLU A N 1
ATOM 793 C CA . GLU A 1 96 ? 0.263 -15.720 -12.186 1.00 94.44 96 GLU A CA 1
ATOM 794 C C . GLU A 1 96 ? -1.186 -15.698 -11.682 1.00 94.44 96 GLU A C 1
ATOM 796 O O . GLU A 1 96 ? -2.013 -16.417 -12.236 1.00 94.44 96 GLU A O 1
ATOM 801 N N . GLU A 1 97 ? -1.527 -14.815 -10.737 1.00 93.75 97 GLU A N 1
ATOM 802 C CA . GLU A 1 97 ? -2.893 -14.761 -10.185 1.00 93.75 97 GLU A CA 1
ATOM 803 C C . GLU A 1 97 ? -3.934 -14.213 -11.155 1.00 93.75 97 GLU A C 1
ATOM 805 O O . GLU A 1 97 ? -5.094 -14.615 -11.130 1.00 93.75 97 GLU A O 1
ATOM 810 N N . TRP A 1 98 ? -3.539 -13.314 -12.053 1.00 93.81 98 TRP A N 1
ATOM 811 C CA . TRP A 1 98 ? -4.429 -12.843 -13.112 1.00 93.81 98 TRP A CA 1
ATOM 812 C C . TRP A 1 98 ? -4.506 -13.790 -14.310 1.00 93.81 98 TRP A C 1
ATOM 814 O O . TRP A 1 98 ? -5.314 -13.558 -15.207 1.00 93.81 98 TRP A O 1
ATOM 824 N N . GLY A 1 99 ? -3.666 -14.828 -14.370 1.00 93.00 99 GLY A N 1
ATOM 825 C CA . GLY A 1 99 ? -3.589 -15.726 -15.524 1.00 93.00 99 GLY A CA 1
ATOM 826 C C . GLY A 1 99 ? -3.184 -15.016 -16.823 1.00 93.00 99 GLY A C 1
ATOM 827 O O . GLY A 1 99 ? -3.507 -15.480 -17.917 1.00 93.00 99 GLY A O 1
ATOM 828 N N . VAL A 1 100 ? -2.494 -13.875 -16.729 1.00 92.38 100 VAL A N 1
ATOM 829 C CA . VAL A 1 100 ? -2.074 -13.064 -17.882 1.00 92.38 100 VAL A CA 1
ATOM 830 C C . VAL A 1 100 ? -0.581 -13.207 -18.140 1.00 92.38 100 VAL A C 1
ATOM 832 O O . VAL A 1 100 ? 0.212 -13.528 -17.258 1.00 92.38 100 VAL A O 1
ATOM 835 N N . LYS A 1 101 ? -0.150 -12.911 -19.368 1.00 92.19 101 LYS A N 1
ATOM 836 C CA . LYS A 1 101 ? 1.283 -12.880 -19.683 1.00 92.19 101 LYS A CA 1
ATOM 837 C C . LYS A 1 101 ? 1.967 -11.749 -18.892 1.00 92.19 101 LYS A C 1
ATOM 839 O O . LYS A 1 101 ? 1.397 -10.661 -18.793 1.00 92.19 101 LYS A O 1
ATOM 844 N N . PRO A 1 102 ? 3.218 -11.919 -18.420 1.00 87.62 102 PRO A N 1
ATOM 845 C CA . PRO A 1 102 ? 3.940 -10.876 -17.677 1.00 87.62 102 PRO A CA 1
ATOM 846 C C . PRO A 1 102 ? 4.036 -9.533 -18.416 1.00 87.62 102 PRO A C 1
ATOM 848 O O . PRO A 1 102 ? 3.999 -8.468 -17.802 1.00 87.62 102 PRO A O 1
ATOM 851 N N . TYR A 1 103 ? 4.111 -9.577 -19.750 1.00 90.44 103 TYR A N 1
ATOM 852 C CA . TYR A 1 103 ? 4.123 -8.382 -20.593 1.00 90.44 103 TYR A CA 1
ATOM 853 C C . TYR A 1 103 ? 2.831 -7.558 -20.484 1.00 90.44 103 TYR A C 1
ATOM 855 O O . TYR A 1 103 ? 2.892 -6.333 -20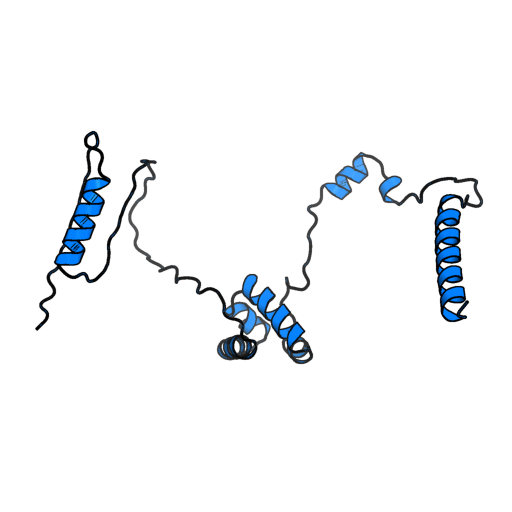.497 1.00 90.44 103 TYR A O 1
ATOM 863 N N . SER A 1 104 ? 1.673 -8.201 -20.297 1.00 90.75 104 SER A N 1
ATOM 864 C CA . SER A 1 104 ? 0.404 -7.497 -20.104 1.00 90.75 104 SER A CA 1
ATOM 865 C C . SER A 1 104 ? 0.470 -6.600 -18.873 1.00 90.75 104 SER A C 1
ATOM 867 O O . SER A 1 104 ? 0.124 -5.430 -18.970 1.00 90.75 104 SER A O 1
ATOM 869 N N . VAL A 1 105 ? 0.996 -7.101 -17.748 1.00 89.69 105 VAL A N 1
ATOM 870 C CA . VAL A 1 105 ? 1.180 -6.306 -16.520 1.00 89.69 105 VAL A CA 1
ATOM 871 C C . VAL A 1 105 ? 2.090 -5.103 -16.780 1.00 89.69 105 VAL A C 1
ATOM 873 O O . VAL A 1 105 ? 1.763 -4.000 -16.359 1.00 89.69 105 VAL A O 1
ATOM 876 N N . ASN A 1 106 ? 3.187 -5.275 -17.525 1.00 89.62 106 ASN A N 1
ATOM 877 C CA . ASN A 1 106 ? 4.063 -4.155 -17.888 1.00 89.62 106 ASN A CA 1
ATOM 878 C C . ASN A 1 106 ? 3.333 -3.087 -18.714 1.00 89.62 106 ASN A C 1
ATOM 880 O O . ASN A 1 106 ? 3.518 -1.904 -18.446 1.00 89.62 106 ASN A O 1
ATOM 884 N N . ASN A 1 107 ? 2.467 -3.486 -19.649 1.00 90.31 107 ASN A N 1
ATOM 885 C CA . ASN A 1 107 ? 1.668 -2.538 -20.425 1.00 90.31 107 ASN A CA 1
ATOM 886 C C . ASN A 1 107 ? 0.728 -1.720 -19.539 1.00 90.31 107 ASN A C 1
ATOM 888 O O . ASN A 1 107 ? 0.670 -0.509 -19.707 1.00 90.31 107 ASN A O 1
ATOM 892 N N . TRP A 1 108 ? 0.050 -2.344 -18.572 1.00 89.06 108 TRP A N 1
ATOM 893 C CA . TRP A 1 108 ? -0.808 -1.626 -17.618 1.00 89.06 108 TRP A CA 1
ATOM 894 C C . TRP A 1 108 ? -0.012 -0.633 -16.772 1.00 89.06 108 TRP A C 1
ATOM 896 O O . TRP A 1 108 ? -0.435 0.499 -16.566 1.00 89.06 108 TRP A O 1
ATOM 906 N N . VAL A 1 109 ? 1.176 -1.036 -16.321 1.00 89.62 109 VAL A N 1
ATOM 907 C CA . VAL A 1 109 ? 2.085 -0.163 -15.572 1.00 89.62 109 VAL A CA 1
ATOM 908 C C . VAL A 1 109 ? 2.514 1.044 -16.414 1.00 89.62 109 VAL A C 1
ATOM 910 O O . VAL A 1 109 ? 2.521 2.164 -15.908 1.00 89.62 109 VAL A O 1
ATOM 913 N N . SER A 1 110 ? 2.815 0.839 -17.700 1.00 87.31 110 SER A N 1
ATOM 914 C CA . SER A 1 110 ? 3.150 1.920 -18.634 1.00 87.31 110 SER A CA 1
ATOM 915 C C . SER A 1 110 ? 1.956 2.817 -18.969 1.00 87.31 110 SER A C 1
ATOM 917 O O . SER A 1 110 ? 2.114 4.033 -18.986 1.00 87.31 110 SER A O 1
ATOM 919 N N . GLN A 1 111 ? 0.773 2.242 -19.204 1.00 87.69 111 GLN A N 1
ATOM 920 C CA . GLN A 1 111 ? -0.456 2.980 -19.520 1.00 87.69 111 GLN A CA 1
ATOM 921 C C . GLN A 1 111 ? -0.883 3.895 -18.373 1.00 87.69 111 GLN A C 1
ATOM 923 O O . GLN A 1 111 ? -1.251 5.037 -18.612 1.00 87.69 111 GLN A O 1
ATOM 928 N N . LEU A 1 112 ? -0.771 3.418 -17.132 1.00 85.44 112 LEU A N 1
ATOM 929 C CA . LEU A 1 112 ? -1.161 4.167 -15.934 1.00 85.44 112 LEU A CA 1
ATOM 930 C C . LEU A 1 112 ? -0.041 5.088 -15.408 1.00 85.44 112 LEU A C 1
ATOM 932 O O . LEU A 1 112 ? -0.155 5.642 -14.318 1.00 85.44 112 LEU A O 1
ATOM 936 N N . GLY A 1 113 ? 1.069 5.232 -16.144 1.00 84.25 113 GLY A N 1
ATOM 937 C CA . GLY A 1 113 ? 2.173 6.130 -15.780 1.00 84.25 113 GLY A CA 1
ATOM 938 C C . GLY A 1 113 ? 2.921 5.740 -14.499 1.00 84.25 113 GLY A C 1
ATOM 939 O O . GLY A 1 113 ? 3.607 6.569 -13.898 1.00 84.25 113 GLY A O 1
ATOM 940 N N . LEU A 1 114 ? 2.812 4.486 -14.056 1.00 79.31 114 LEU A N 1
ATOM 941 C CA . LEU A 1 114 ? 3.421 4.014 -12.816 1.00 79.31 114 LEU A CA 1
ATOM 942 C C . LEU A 1 114 ? 4.886 3.632 -13.060 1.00 79.31 114 LEU A C 1
ATOM 944 O O . LEU A 1 114 ? 5.208 2.511 -13.442 1.00 79.31 114 LEU A O 1
ATOM 948 N N . SER A 1 115 ? 5.815 4.552 -12.806 1.00 65.81 115 SER A N 1
ATOM 949 C CA . SER A 1 115 ? 7.242 4.212 -12.775 1.00 65.81 115 SER A CA 1
ATOM 950 C C . SER A 1 115 ? 7.605 3.615 -11.417 1.00 65.81 115 SER A C 1
ATOM 952 O O . SER A 1 115 ? 7.394 4.235 -10.375 1.00 65.81 115 SER A O 1
ATOM 954 N N . GLN A 1 116 ? 8.155 2.400 -11.405 1.00 60.72 116 GLN A N 1
ATOM 955 C CA . GLN A 1 116 ? 8.737 1.855 -10.183 1.00 60.72 116 GLN A CA 1
ATOM 956 C C . GLN A 1 116 ? 10.185 2.320 -10.018 1.00 60.72 116 GLN A C 1
ATOM 958 O O . GLN A 1 116 ? 10.915 2.385 -11.012 1.00 60.72 116 GLN A O 1
ATOM 963 N N . PRO A 1 117 ? 10.659 2.523 -8.774 1.00 52.28 117 PRO A N 1
ATOM 964 C CA . PRO A 1 117 ? 12.088 2.600 -8.531 1.00 52.28 117 PRO A CA 1
ATOM 965 C C . PRO A 1 117 ? 12.729 1.300 -9.030 1.00 52.28 117 PRO A C 1
ATOM 967 O O . PRO A 1 117 ? 12.320 0.201 -8.647 1.00 52.28 117 PRO A O 1
ATOM 970 N N . ARG A 1 118 ? 13.709 1.428 -9.932 1.00 48.44 118 ARG A N 1
ATOM 971 C CA . ARG A 1 118 ? 14.542 0.314 -10.398 1.00 48.44 118 ARG A CA 1
ATOM 972 C C . ARG A 1 118 ? 15.104 -0.381 -9.157 1.00 48.44 118 ARG A C 1
ATOM 974 O O . ARG A 1 118 ? 15.959 0.181 -8.480 1.00 48.44 118 ARG A O 1
ATOM 981 N N . GLN A 1 119 ? 14.640 -1.593 -8.857 1.00 53.41 119 GLN A N 1
ATOM 982 C CA . GLN A 1 119 ? 15.410 -2.467 -7.983 1.00 53.41 119 GLN A CA 1
ATOM 983 C C . GLN A 1 119 ? 16.693 -2.765 -8.754 1.00 53.41 119 GLN A C 1
ATOM 985 O O . GLN A 1 119 ? 16.647 -3.380 -9.822 1.00 53.41 119 GLN A O 1
ATOM 990 N N . THR A 1 120 ? 17.819 -2.230 -8.285 1.00 45.91 120 THR A N 1
ATOM 991 C CA . THR A 1 120 ? 19.123 -2.591 -8.830 1.00 45.91 120 THR A CA 1
ATOM 992 C C . THR A 1 120 ? 19.234 -4.115 -8.773 1.00 45.91 120 THR A C 1
ATOM 994 O O . THR A 1 120 ? 18.847 -4.722 -7.768 1.00 45.91 120 THR A O 1
ATOM 997 N N . PRO A 1 121 ? 19.666 -4.768 -9.863 1.00 40.97 121 PRO A N 1
ATOM 998 C CA . PRO A 1 121 ? 19.759 -6.215 -9.880 1.00 40.97 121 PRO A CA 1
ATOM 999 C C . PRO A 1 121 ? 20.706 -6.647 -8.760 1.00 40.97 121 PRO A C 1
ATOM 1001 O O . PRO A 1 121 ? 21.878 -6.278 -8.759 1.00 40.97 121 PRO A O 1
ATOM 1004 N N . LYS A 1 122 ? 20.195 -7.427 -7.800 1.00 47.28 122 LYS A N 1
ATOM 1005 C CA . LYS A 1 122 ? 21.048 -8.218 -6.915 1.00 47.28 122 LYS A CA 1
ATOM 1006 C C . LYS A 1 122 ? 21.746 -9.229 -7.815 1.00 47.28 122 LYS A C 1
ATOM 1008 O O . LYS A 1 122 ? 21.139 -10.208 -8.243 1.00 47.28 122 LYS A O 1
ATOM 1013 N N . THR A 1 123 ? 22.986 -8.942 -8.181 1.00 38.47 123 THR A N 1
ATOM 1014 C CA . THR A 1 123 ? 23.862 -9.881 -8.868 1.00 38.47 123 THR A CA 1
ATOM 1015 C C . THR A 1 123 ? 23.978 -11.128 -7.998 1.00 38.47 123 THR A C 1
ATOM 1017 O O . THR A 1 123 ? 24.577 -11.098 -6.926 1.00 38.47 123 THR A O 1
ATOM 1020 N N . ASN A 1 124 ? 23.379 -12.231 -8.453 1.00 47.88 124 ASN A N 1
ATOM 1021 C CA . ASN A 1 124 ? 23.619 -13.565 -7.913 1.00 47.88 124 ASN A CA 1
ATOM 1022 C C . ASN A 1 124 ? 25.071 -13.954 -8.225 1.00 47.88 124 ASN A C 1
ATOM 1024 O O . ASN A 1 124 ? 25.351 -14.611 -9.224 1.00 47.88 124 ASN A O 1
ATOM 1028 N N . SER A 1 125 ? 26.007 -13.525 -7.382 1.00 40.34 125 SER A N 1
ATOM 1029 C CA . SER A 1 125 ? 27.362 -14.066 -7.363 1.00 40.34 125 SER A CA 1
ATOM 1030 C C . SER A 1 125 ? 27.364 -15.311 -6.486 1.00 40.34 125 SER A C 1
ATOM 1032 O O . SER A 1 125 ? 27.602 -15.250 -5.283 1.00 40.34 125 SER A O 1
ATOM 1034 N N . HIS A 1 126 ? 27.087 -16.458 -7.098 1.00 38.78 126 HIS A N 1
ATOM 1035 C CA . HIS A 1 126 ? 27.512 -17.745 -6.563 1.00 38.78 126 HIS A CA 1
ATOM 1036 C C . HIS A 1 126 ? 29.038 -17.840 -6.735 1.00 38.78 126 HIS A C 1
ATOM 1038 O O . HIS A 1 126 ? 29.534 -18.350 -7.735 1.00 38.78 126 HIS A O 1
ATOM 1044 N N . ARG A 1 127 ? 29.795 -17.308 -5.773 1.00 39.78 127 ARG A N 1
ATOM 1045 C CA . ARG A 1 127 ? 31.192 -17.687 -5.543 1.00 39.78 127 ARG A CA 1
ATOM 1046 C C . ARG A 1 127 ? 31.377 -17.889 -4.047 1.00 39.78 127 ARG A C 1
ATOM 1048 O O . ARG A 1 127 ? 31.188 -16.963 -3.267 1.00 39.78 127 ARG A O 1
ATOM 1055 N N . LYS A 1 128 ? 31.650 -19.145 -3.690 1.00 45.47 128 LYS A N 1
ATOM 1056 C CA . LYS A 1 128 ? 32.188 -19.540 -2.390 1.00 45.47 128 LYS A CA 1
ATOM 1057 C C . LYS A 1 128 ? 33.500 -18.790 -2.186 1.00 45.47 128 LYS A C 1
ATOM 1059 O O . LYS A 1 128 ? 34.279 -18.765 -3.129 1.00 45.47 128 LYS A O 1
ATOM 1064 N N . GLU A 1 129 ? 33.688 -18.222 -1.002 1.00 39.78 129 GLU A N 1
ATOM 1065 C CA . GLU A 1 129 ? 34.949 -18.177 -0.250 1.00 39.78 129 GLU A CA 1
ATOM 1066 C C . GLU A 1 129 ? 34.702 -17.369 1.037 1.00 39.78 129 GLU A C 1
ATOM 1068 O O . GLU A 1 129 ? 34.475 -16.164 1.011 1.00 39.78 129 GLU A O 1
ATOM 1073 N N . ASP A 1 130 ? 34.589 -18.134 2.122 1.00 40.53 130 ASP A N 1
ATOM 1074 C CA . ASP A 1 130 ? 35.063 -17.902 3.487 1.00 40.53 130 ASP A CA 1
ATOM 1075 C C . ASP A 1 130 ? 34.908 -16.511 4.129 1.00 40.53 130 ASP A C 1
ATOM 1077 O O . ASP A 1 130 ? 35.647 -15.560 3.892 1.00 40.53 130 ASP A O 1
ATOM 1081 N N . GLU A 1 131 ? 33.974 -16.470 5.077 1.00 44.97 131 GLU A N 1
ATOM 1082 C CA . GLU A 1 131 ? 33.995 -15.586 6.244 1.00 44.97 131 GLU A CA 1
ATOM 1083 C C . GLU A 1 131 ? 35.093 -16.051 7.233 1.00 44.97 131 GLU A C 1
ATOM 1085 O O . GLU A 1 131 ? 35.344 -17.254 7.353 1.00 44.97 131 GLU A O 1
ATOM 1090 N N . PRO A 1 132 ? 35.725 -15.123 7.978 1.00 44.31 132 PRO A N 1
ATOM 1091 C CA . PRO A 1 132 ? 35.028 -14.609 9.151 1.00 44.31 132 PRO A CA 1
ATOM 1092 C C . PRO A 1 132 ? 34.970 -13.084 9.231 1.00 44.31 132 PRO A C 1
ATOM 1094 O O . PRO A 1 132 ? 35.964 -12.373 9.076 1.00 44.31 132 PRO A O 1
ATOM 1097 N N . ALA A 1 133 ? 33.781 -12.608 9.588 1.00 49.72 133 ALA A N 1
ATOM 1098 C CA . ALA A 1 133 ? 33.534 -11.331 10.219 1.00 49.72 133 ALA A CA 1
ATOM 1099 C C . ALA A 1 133 ? 34.513 -11.071 11.377 1.00 49.72 133 ALA A C 1
ATOM 1101 O O . ALA A 1 133 ? 34.464 -11.712 12.427 1.00 49.72 133 ALA A O 1
ATOM 1102 N N . ALA A 1 134 ? 35.350 -10.054 11.207 1.00 36.94 134 ALA A N 1
ATOM 1103 C CA . ALA A 1 134 ? 35.970 -9.328 12.301 1.00 36.94 134 ALA A CA 1
ATOM 1104 C C . ALA A 1 134 ? 35.720 -7.843 12.045 1.00 36.94 134 ALA A C 1
ATOM 1106 O O . ALA A 1 134 ? 36.119 -7.302 11.013 1.00 36.94 134 ALA A O 1
ATOM 1107 N N . GLY A 1 135 ? 34.988 -7.207 12.960 1.00 44.09 135 GLY A N 1
ATOM 1108 C CA . GLY A 1 135 ? 34.693 -5.785 12.907 1.00 44.09 135 GLY A CA 1
ATOM 1109 C C . GLY A 1 135 ? 35.981 -4.976 12.960 1.00 44.09 135 GLY A C 1
ATOM 1110 O O . GLY A 1 135 ? 36.531 -4.756 14.031 1.00 44.09 135 GLY A O 1
ATOM 1111 N N . ASN A 1 136 ? 36.437 -4.525 11.798 1.00 46.19 136 ASN A N 1
ATOM 1112 C CA . ASN A 1 136 ? 37.381 -3.431 11.690 1.00 46.19 136 ASN A CA 1
ATOM 1113 C C . ASN A 1 136 ? 36.593 -2.217 11.210 1.00 46.19 136 ASN A C 1
ATOM 1115 O O . ASN A 1 136 ? 35.996 -2.243 10.134 1.00 46.19 136 ASN A O 1
ATOM 1119 N N . GLU A 1 137 ? 36.590 -1.161 12.020 1.00 47.28 137 GLU A N 1
ATOM 1120 C CA . GLU A 1 137 ? 36.115 0.179 11.670 1.00 47.28 137 GLU A CA 1
ATOM 1121 C C . GLU A 1 137 ? 37.029 0.792 10.592 1.00 47.28 137 GLU A C 1
ATOM 1123 O O . GLU A 1 137 ? 37.787 1.734 10.822 1.00 47.28 137 GLU A O 1
ATOM 1128 N N . GLY A 1 138 ? 37.017 0.195 9.405 1.00 55.75 138 GLY A N 1
ATOM 1129 C CA . GLY A 1 138 ? 37.798 0.597 8.249 1.00 55.75 138 GLY A CA 1
ATOM 1130 C C . GLY A 1 138 ? 36.873 0.906 7.084 1.00 55.75 138 GLY A C 1
ATOM 1131 O O . GLY A 1 138 ? 35.917 0.181 6.814 1.00 55.75 138 GLY A O 1
ATOM 1132 N N . PHE A 1 139 ? 37.154 1.994 6.376 1.00 59.84 139 PHE A N 1
ATOM 1133 C CA . PHE A 1 139 ? 36.489 2.277 5.114 1.00 59.84 139 PHE A CA 1
ATOM 1134 C C . PHE A 1 139 ? 37.168 1.475 3.997 1.00 59.84 139 PHE A C 1
ATOM 1136 O O . PHE A 1 139 ? 38.392 1.380 3.937 1.00 59.84 139 PHE A O 1
ATOM 1143 N N . SER A 1 140 ? 36.373 0.903 3.094 1.00 62.16 140 SER A N 1
ATOM 1144 C CA . SER A 1 140 ? 36.866 0.281 1.864 1.00 62.16 140 SER A CA 1
ATOM 1145 C C . SER A 1 140 ? 36.289 1.040 0.676 1.00 62.16 140 SER A C 1
ATOM 1147 O O . SER A 1 140 ? 35.071 1.143 0.533 1.00 62.16 140 SER A O 1
ATOM 1149 N N . ILE A 1 141 ? 37.161 1.606 -0.161 1.00 62.66 141 ILE A N 1
ATOM 1150 C CA . ILE A 1 141 ? 36.772 2.339 -1.369 1.00 62.66 141 ILE A CA 1
ATOM 1151 C C . ILE A 1 141 ? 37.192 1.508 -2.573 1.00 62.66 141 ILE A C 1
ATOM 1153 O O . ILE A 1 141 ? 38.372 1.220 -2.765 1.00 62.66 141 ILE A O 1
ATOM 1157 N N . LYS A 1 142 ? 36.215 1.139 -3.404 1.00 67.31 142 LYS A N 1
ATOM 1158 C CA . LYS A 1 142 ? 36.439 0.390 -4.640 1.00 67.31 142 LYS A CA 1
ATOM 1159 C C . LYS A 1 142 ? 36.092 1.271 -5.839 1.00 67.31 142 LYS A C 1
ATOM 1161 O O . LYS A 1 142 ? 34.922 1.550 -6.086 1.00 67.31 142 LYS A O 1
ATOM 1166 N N . LEU A 1 143 ? 37.110 1.706 -6.580 1.00 63.06 143 LEU A N 1
ATOM 1167 C CA . LEU A 1 143 ? 36.963 2.465 -7.825 1.00 63.06 143 LEU A CA 1
ATOM 1168 C C . LEU A 1 143 ? 36.964 1.489 -9.006 1.00 63.06 143 LEU A C 1
ATOM 1170 O O . LEU A 1 143 ? 37.958 0.814 -9.253 1.00 63.06 143 LEU A O 1
ATOM 1174 N N . VAL A 1 144 ? 35.841 1.395 -9.719 1.00 63.69 144 VAL A N 1
ATOM 1175 C CA . VAL A 1 144 ? 35.706 0.573 -10.931 1.00 63.69 144 VAL A CA 1
ATOM 1176 C C . VAL A 1 144 ? 35.122 1.448 -12.030 1.00 63.69 144 VAL A C 1
ATOM 1178 O O . VAL A 1 144 ? 34.023 1.977 -11.875 1.00 63.69 144 VAL A O 1
ATOM 1181 N N . GLY A 1 145 ? 35.857 1.609 -13.126 1.00 66.75 145 GLY A N 1
ATOM 1182 C CA . GLY A 1 145 ? 35.440 2.407 -14.275 1.00 66.75 145 GLY A CA 1
ATOM 1183 C C . GLY A 1 145 ? 36.588 2.651 -15.251 1.00 66.75 145 GLY A C 1
ATOM 1184 O O . GLY A 1 145 ? 37.740 2.346 -14.948 1.00 66.75 145 GLY A O 1
ATOM 1185 N N . SER A 1 146 ? 36.257 3.196 -16.419 1.00 65.56 146 SER A N 1
ATOM 1186 C CA . SER A 1 146 ? 37.228 3.702 -17.391 1.00 65.56 146 SER A CA 1
ATOM 1187 C C . SER A 1 146 ? 37.444 5.185 -17.119 1.00 65.56 146 SER A C 1
ATOM 1189 O O . SER A 1 146 ? 36.492 5.960 -17.181 1.00 65.56 146 SER A O 1
ATO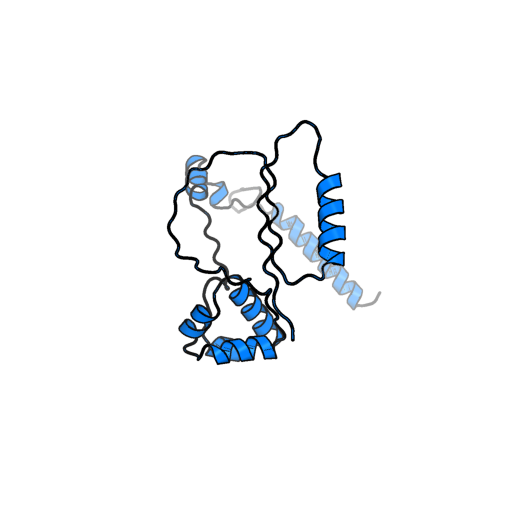M 1191 N N . PHE A 1 147 ? 38.674 5.569 -16.793 1.00 74.00 147 PHE A N 1
ATOM 1192 C CA . PHE A 1 147 ? 39.027 6.941 -16.436 1.00 74.00 147 PHE A CA 1
ATOM 1193 C C . PHE A 1 147 ? 40.190 7.415 -17.298 1.00 74.00 147 PHE A C 1
ATOM 1195 O O . PHE A 1 147 ? 41.064 6.627 -17.659 1.00 74.00 147 PHE A O 1
ATOM 1202 N N . ASN A 1 148 ? 40.218 8.710 -17.601 1.00 78.25 148 ASN A N 1
ATOM 1203 C CA . ASN A 1 148 ? 41.390 9.326 -18.217 1.00 78.25 148 ASN A CA 1
ATOM 1204 C C . ASN A 1 148 ? 42.521 9.446 -17.174 1.00 78.25 148 ASN A C 1
ATOM 1206 O O . ASN A 1 148 ? 42.254 9.630 -15.985 1.00 78.25 148 ASN A O 1
ATOM 1210 N N . GLY A 1 149 ? 43.786 9.397 -17.602 1.00 75.44 149 GLY A N 1
ATOM 1211 C CA . GLY A 1 149 ? 44.953 9.472 -16.715 1.00 75.44 149 GLY A CA 1
ATOM 1212 C C . GLY A 1 149 ? 44.938 10.693 -15.789 1.00 75.44 149 GLY A C 1
ATOM 1213 O O . GLY A 1 149 ? 45.248 10.571 -14.606 1.00 75.44 149 GLY A O 1
ATOM 1214 N N . LYS A 1 150 ? 44.471 11.848 -16.283 1.00 79.62 150 LYS A N 1
ATOM 1215 C CA . LYS A 1 150 ? 44.314 13.067 -15.472 1.00 79.62 150 LYS A CA 1
ATOM 1216 C C . LYS A 1 150 ? 43.268 12.913 -14.356 1.00 79.62 150 LYS A C 1
ATOM 1218 O O . LYS A 1 150 ? 43.485 13.353 -13.236 1.00 79.62 150 LYS A O 1
ATOM 1223 N N . GLU A 1 151 ? 42.157 12.234 -14.632 1.00 78.88 151 GLU A N 1
ATOM 1224 C CA . GLU A 1 151 ? 41.087 12.025 -13.648 1.00 78.88 151 GLU A CA 1
ATOM 1225 C C . GLU A 1 151 ? 41.492 11.034 -12.554 1.00 78.88 151 GLU A C 1
ATOM 1227 O O . GLU A 1 151 ? 41.071 11.170 -11.404 1.00 78.88 151 GLU A O 1
ATOM 1232 N N . ILE A 1 152 ? 42.313 10.037 -12.900 1.00 79.81 152 ILE A N 1
ATOM 1233 C CA . ILE A 1 152 ? 42.887 9.103 -11.926 1.00 79.81 152 ILE A CA 1
ATOM 1234 C C . ILE A 1 152 ? 43.817 9.863 -10.976 1.00 79.81 152 ILE A C 1
ATOM 1236 O O . ILE A 1 152 ? 43.720 9.682 -9.764 1.00 79.81 152 ILE A O 1
ATOM 1240 N N . GLN A 1 153 ? 44.665 10.751 -11.505 1.00 79.06 153 GLN A N 1
ATOM 1241 C CA . GLN A 1 153 ? 45.570 11.576 -10.700 1.00 79.06 153 GLN A CA 1
ATOM 1242 C C . GLN A 1 153 ? 44.810 12.468 -9.714 1.00 79.06 153 GLN A C 1
ATOM 1244 O O . GLN A 1 153 ? 45.081 12.414 -8.514 1.00 79.06 153 GLN A O 1
ATOM 1249 N N . ASP A 1 154 ? 43.813 13.218 -10.186 1.00 84.94 154 ASP A N 1
ATOM 1250 C CA . ASP A 1 154 ? 43.031 14.122 -9.335 1.00 84.94 154 ASP A CA 1
ATOM 1251 C C . ASP A 1 154 ? 42.330 13.365 -8.192 1.00 84.94 154 ASP A C 1
ATOM 1253 O O . ASP A 1 154 ? 42.314 13.806 -7.039 1.00 84.94 154 ASP A O 1
ATOM 1257 N N . ARG A 1 155 ? 41.793 12.173 -8.481 1.00 78.19 155 ARG A N 1
ATOM 1258 C CA . ARG A 1 155 ? 41.109 11.333 -7.485 1.00 78.19 155 ARG A CA 1
ATOM 1259 C C . ARG A 1 155 ? 42.067 10.702 -6.481 1.00 78.19 155 ARG A C 1
ATOM 1261 O O . ARG A 1 155 ? 41.715 10.595 -5.309 1.00 78.19 155 ARG A O 1
ATOM 1268 N N . LEU A 1 156 ? 43.262 10.300 -6.908 1.00 80.44 156 LEU A N 1
ATOM 1269 C CA . LEU A 1 156 ? 44.288 9.780 -6.003 1.00 80.44 156 LEU A CA 1
ATOM 1270 C C . LEU A 1 156 ? 44.779 10.860 -5.043 1.00 80.44 156 LEU A C 1
ATOM 1272 O O . LEU A 1 156 ? 44.923 10.590 -3.854 1.00 80.44 156 LEU A O 1
ATOM 1276 N N . MET A 1 157 ? 44.958 12.088 -5.528 1.00 82.88 157 MET A N 1
ATOM 1277 C CA . MET A 1 157 ? 45.349 13.217 -4.683 1.00 82.88 157 MET A CA 1
ATOM 1278 C C . MET A 1 157 ? 44.261 13.559 -3.662 1.00 82.88 157 MET A C 1
ATOM 1280 O O . MET A 1 157 ? 44.566 13.783 -2.493 1.00 82.88 157 MET A O 1
ATOM 1284 N N . ALA A 1 158 ? 42.989 13.525 -4.068 1.00 81.38 158 ALA A N 1
ATOM 1285 C CA . ALA A 1 158 ? 41.874 13.709 -3.143 1.00 81.38 158 ALA A CA 1
ATOM 1286 C C . ALA A 1 158 ? 41.815 12.606 -2.070 1.00 81.38 158 ALA A C 1
ATOM 1288 O O . ALA A 1 158 ? 41.533 12.893 -0.910 1.00 81.38 158 ALA A O 1
ATOM 1289 N N . LEU A 1 159 ? 42.111 11.352 -2.429 1.00 77.88 159 LEU A N 1
ATOM 1290 C CA . LEU A 1 159 ? 42.173 10.251 -1.466 1.00 77.88 159 LEU A CA 1
ATOM 1291 C C . LEU A 1 159 ? 43.365 10.379 -0.519 1.00 77.88 159 LEU A C 1
ATOM 1293 O O . LEU A 1 159 ? 43.205 10.137 0.672 1.00 77.88 159 LEU A O 1
ATOM 1297 N N . ALA A 1 160 ? 44.525 10.806 -1.019 1.00 75.44 160 ALA A N 1
ATOM 1298 C CA . ALA A 1 160 ? 45.714 11.027 -0.203 1.00 75.44 160 ALA A CA 1
ATOM 1299 C C . ALA A 1 160 ? 45.480 12.086 0.888 1.00 75.44 160 ALA A C 1
ATOM 1301 O O . ALA A 1 160 ? 45.959 11.917 2.001 1.00 75.44 160 ALA A O 1
ATOM 1302 N N . GLN A 1 161 ? 44.681 13.124 0.610 1.00 77.56 161 GLN A N 1
ATOM 1303 C CA . GLN A 1 161 ? 44.313 14.152 1.597 1.00 77.56 161 GLN A CA 1
ATOM 1304 C C . GLN A 1 161 ? 43.435 13.632 2.745 1.00 77.56 161 GLN A C 1
ATOM 1306 O O . GLN A 1 161 ? 43.354 14.270 3.790 1.00 77.56 161 GLN A O 1
ATOM 1311 N N . ILE A 1 162 ? 42.744 12.508 2.547 1.00 75.50 162 ILE A N 1
ATOM 1312 C CA . ILE A 1 162 ? 41.845 11.911 3.546 1.00 75.50 162 ILE A CA 1
ATOM 1313 C C . ILE A 1 162 ? 42.610 10.934 4.457 1.00 75.50 162 ILE A C 1
ATOM 1315 O O . ILE A 1 162 ? 42.124 10.577 5.532 1.00 75.50 162 ILE A O 1
ATOM 1319 N N . LEU A 1 163 ? 43.803 10.493 4.048 1.00 76.00 163 LEU A N 1
ATOM 1320 C CA . LEU A 1 163 ? 44.629 9.586 4.838 1.00 76.00 163 LEU A CA 1
ATOM 1321 C C . LEU A 1 163 ? 45.258 10.341 6.015 1.00 76.00 163 LEU A C 1
ATOM 1323 O O . LEU A 1 163 ? 45.855 11.398 5.856 1.00 76.00 163 LEU A O 1
ATOM 1327 N N . ILE A 1 164 ? 45.107 9.774 7.209 1.00 74.00 164 ILE A N 1
ATOM 1328 C CA . ILE A 1 164 ? 45.702 10.266 8.457 1.00 74.00 164 ILE A CA 1
ATOM 1329 C C . ILE A 1 164 ? 47.069 9.594 8.643 1.00 74.00 164 ILE A C 1
ATOM 1331 O O . ILE A 1 164 ? 47.137 8.366 8.536 1.00 74.00 164 ILE A O 1
ATOM 1335 N N . ASP A 1 165 ? 48.104 10.377 8.963 1.00 69.56 165 ASP A N 1
ATOM 1336 C CA . ASP A 1 165 ? 49.518 9.956 9.039 1.00 69.56 165 ASP A CA 1
ATOM 1337 C C . ASP A 1 165 ? 49.790 8.804 10.028 1.00 69.56 165 ASP A C 1
ATOM 1339 O O . ASP A 1 165 ? 50.673 7.979 9.803 1.00 69.56 165 ASP A O 1
ATOM 1343 N N . ASP A 1 166 ? 48.988 8.685 11.089 1.00 67.88 166 ASP A N 1
ATOM 1344 C CA . ASP A 1 166 ? 49.213 7.727 12.183 1.00 67.88 166 ASP A CA 1
ATOM 1345 C C . ASP A 1 166 ? 48.591 6.333 11.952 1.00 67.88 166 ASP A C 1
ATOM 1347 O O . ASP A 1 166 ? 48.432 5.549 12.893 1.00 67.88 166 ASP A O 1
ATOM 1351 N N . ARG A 1 167 ? 48.185 5.994 10.719 1.00 73.75 167 ARG A N 1
ATOM 1352 C CA . ARG A 1 167 ? 47.557 4.695 10.411 1.00 73.75 167 ARG A CA 1
ATOM 1353 C C . ARG A 1 167 ? 48.271 3.950 9.289 1.00 73.75 167 ARG A C 1
ATOM 1355 O O . ARG A 1 167 ? 48.750 4.530 8.322 1.00 73.75 167 ARG A O 1
ATOM 1362 N N . ALA A 1 168 ? 48.288 2.624 9.408 1.00 73.06 168 ALA A N 1
ATOM 1363 C CA . ALA A 1 168 ? 48.791 1.739 8.367 1.00 73.06 168 ALA A CA 1
ATOM 1364 C C . ALA A 1 168 ? 47.692 1.451 7.333 1.00 73.06 168 ALA A C 1
ATOM 1366 O O . ALA A 1 168 ? 46.595 1.017 7.691 1.00 73.06 168 ALA A O 1
ATOM 1367 N N . TYR A 1 169 ? 48.001 1.650 6.052 1.00 70.31 169 TYR A N 1
ATOM 1368 C CA . TYR A 1 169 ? 47.086 1.397 4.939 1.00 70.31 169 TYR A CA 1
ATOM 1369 C C . TYR A 1 169 ? 47.673 0.336 4.008 1.00 70.31 169 TYR A C 1
ATOM 1371 O O . TYR A 1 169 ? 48.832 0.426 3.610 1.00 70.31 169 TYR A O 1
ATOM 1379 N N . SER A 1 170 ? 46.866 -0.660 3.635 1.00 61.97 170 SER A N 1
ATOM 1380 C CA . SER A 1 170 ? 47.197 -1.588 2.549 1.00 61.97 170 SER A CA 1
ATOM 1381 C C . SER A 1 170 ? 46.442 -1.157 1.299 1.00 61.97 170 SER A C 1
ATOM 1383 O O . SER A 1 170 ? 45.213 -1.077 1.314 1.00 61.97 170 SER A O 1
ATOM 1385 N N . ILE A 1 171 ? 47.174 -0.841 0.231 1.00 65.38 171 ILE A N 1
ATOM 1386 C CA . ILE A 1 171 ? 46.604 -0.354 -1.024 1.00 65.38 171 ILE A CA 1
ATOM 1387 C C . ILE A 1 171 ? 47.015 -1.308 -2.142 1.00 65.38 171 ILE A C 1
ATOM 1389 O O . ILE A 1 171 ? 48.197 -1.560 -2.349 1.00 65.38 171 ILE A O 1
ATOM 1393 N N . THR A 1 172 ? 46.034 -1.846 -2.868 1.00 58.34 172 THR A N 1
ATOM 1394 C CA . THR A 1 172 ? 46.267 -2.685 -4.051 1.00 58.34 172 THR A CA 1
ATOM 1395 C C . THR A 1 172 ? 45.720 -1.966 -5.276 1.00 58.34 172 THR A C 1
ATOM 1397 O O . THR A 1 172 ? 44.510 -1.776 -5.394 1.00 58.34 172 THR A O 1
ATOM 1400 N N . PHE A 1 173 ? 46.609 -1.565 -6.185 1.00 65.56 173 PHE A N 1
ATOM 1401 C CA . PHE A 1 173 ? 46.245 -0.962 -7.465 1.00 65.56 173 PHE A CA 1
ATOM 1402 C C . PHE A 1 173 ? 46.370 -1.983 -8.590 1.00 65.56 173 PHE A C 1
ATOM 1404 O O . PHE A 1 173 ? 47.377 -2.677 -8.695 1.00 65.56 173 PHE A O 1
ATOM 1411 N N . VAL A 1 174 ? 45.359 -2.037 -9.454 1.00 67.75 174 VAL A N 1
ATOM 1412 C CA . VAL A 1 174 ? 45.402 -2.794 -10.708 1.00 67.75 174 VAL A CA 1
ATOM 1413 C C . VAL A 1 174 ? 45.025 -1.826 -11.819 1.00 67.75 174 VAL A C 1
ATOM 1415 O O . VAL A 1 174 ? 43.870 -1.414 -11.919 1.00 67.75 174 VAL A O 1
ATOM 1418 N N . ILE A 1 175 ? 46.018 -1.418 -12.608 1.00 64.31 175 ILE A N 1
ATOM 1419 C CA . ILE A 1 175 ? 45.838 -0.578 -13.792 1.00 64.31 175 ILE A CA 1
ATOM 1420 C C . ILE A 1 175 ? 46.016 -1.493 -14.994 1.00 64.31 175 ILE A C 1
ATOM 1422 O O . ILE A 1 175 ? 47.089 -2.055 -15.186 1.00 64.31 175 ILE A O 1
ATOM 1426 N N . ASN A 1 176 ? 44.958 -1.634 -15.785 1.00 69.81 176 ASN A N 1
ATOM 1427 C CA . ASN A 1 176 ? 45.030 -2.291 -17.079 1.00 69.81 176 ASN A CA 1
ATOM 1428 C C . ASN A 1 176 ? 44.981 -1.191 -18.135 1.00 69.81 176 ASN A C 1
ATOM 1430 O O . ASN A 1 176 ? 43.980 -0.479 -18.241 1.00 69.81 176 ASN A O 1
ATOM 1434 N N . GLU A 1 177 ? 46.080 -1.022 -18.860 1.00 66.25 177 GLU A N 1
ATOM 1435 C CA . GLU A 1 177 ? 46.108 -0.181 -20.046 1.00 66.25 177 GLU A CA 1
ATOM 1436 C C . GLU A 1 177 ? 45.299 -0.892 -21.132 1.00 66.25 177 GLU A C 1
ATOM 1438 O O . GLU A 1 177 ? 45.574 -2.041 -21.477 1.00 66.25 177 GLU A O 1
ATOM 1443 N N . ASN A 1 178 ? 44.237 -0.243 -21.600 1.00 65.44 178 ASN A N 1
ATOM 1444 C CA . ASN A 1 178 ? 43.540 -0.699 -22.790 1.00 65.44 178 ASN A CA 1
ATOM 1445 C C . ASN A 1 178 ? 44.171 0.031 -23.971 1.00 65.44 178 ASN A C 1
ATOM 1447 O O . ASN A 1 178 ? 44.064 1.257 -24.047 1.00 65.44 178 ASN A O 1
ATOM 1451 N N . ASP A 1 179 ? 44.781 -0.724 -24.882 1.00 57.19 179 ASP A N 1
ATOM 1452 C CA . ASP A 1 179 ? 45.223 -0.215 -26.177 1.00 57.19 179 ASP A CA 1
ATOM 1453 C C . ASP A 1 179 ? 43.995 0.281 -26.957 1.00 57.19 179 ASP A C 1
ATOM 1455 O O . ASP A 1 179 ? 43.273 -0.492 -27.589 1.00 57.19 179 ASP A O 1
ATOM 1459 N N . ASN A 1 180 ? 43.723 1.583 -26.883 1.00 51.38 180 ASN A N 1
ATOM 1460 C CA . ASN A 1 180 ? 42.850 2.245 -27.840 1.00 51.38 180 ASN A CA 1
ATOM 1461 C C . ASN A 1 180 ? 43.702 2.588 -29.065 1.00 51.38 180 ASN A C 1
ATOM 1463 O O . ASN A 1 180 ? 44.492 3.531 -29.024 1.00 51.38 180 ASN A O 1
ATOM 1467 N N . ASN A 1 181 ? 43.529 1.805 -30.129 1.00 40.06 181 ASN A N 1
ATOM 1468 C CA . ASN A 1 181 ? 43.844 2.227 -31.492 1.00 40.06 181 ASN A CA 1
ATOM 1469 C C . ASN A 1 181 ? 42.754 3.186 -31.992 1.00 40.06 181 ASN A C 1
ATOM 1471 O O . ASN A 1 181 ? 41.563 2.857 -31.776 1.00 40.06 181 ASN A O 1
#

Secondary structure (DSSP, 8-state):
--HHHHHHHHHHHHHHHHHHHHTT---TT---SS---HHHHS-HHHHHHHHHS---PPPGGGSPPPHHHHHHS-HHHHHHHHHHHHHHS-HHHHHHHTT--HHHHHHHHHHTT-PPP---------------------------S---HHHHHHHHHHHHTT--TTS--------------

Sequence (181 aa):
MNEVQYIFEQDIKDKKRIGTGVFSKTGKKGYVGKMRTPYDLMSAQEKRQLNTNKVVTYSVYDTIMSYDDFKTLDELERTRILAEYLKRFSRKKISEEWGVKPYSVNNWVSQLGLSQPRQTPKTNSHRKEDEPAAGNEGFSIKLVGSFNGKEIQDRLMALAQILIDDRAYSITFVINENDNN